Protein AF-A0A963FCY3-F1 (afdb_monomer_lite)

Radius of gyration: 49.02 Å; chains: 1; bounding box: 134×41×113 Å

pLDDT: mean 79.1, std 12.97, range [41.03, 94.44]

Foldseek 3Di:
DDDDDDPPPVVVVVVVPPPPPPPPDAFAFDPQADQKDFDAPPDFQLNNQVRTTPDSVCLVVQEDDAVVDPDNRPDDGQKMWGWDADPNHTHTDIDDGDPPPDDDDDDDDDCPDDDDDDDCVVCVVVDDPDDDDDPVVVVQDKDWPDWPPRDPDDDPPIDTDIPDDDD

Secondary structure (DSSP, 8-state):
------SSHHHHHHTTSS---------PBPTT--SEEE--TT--HHHHHHHHBSSGGGHHHHB---TT-SSTT---TT-EEEEEEETTEEEEEEEPPP--------------SPPPPPPHHHHTTT--------HHHHHHS-EEEEESTT-SS--TTS-EEEE----

Sequence (167 aa):
MSKYRQPILTLFLCLLLCGTVAAADSPTLKASHPDRHVVQRGDTLWDISARFLQAPWRWPEIWHVNPQIQNPHLIYPGDIIELSYVDGMPRLSLRRGSLVKLSPRIREDDLDAAIPSIPISAIQQFLSRPYVLDSGSLTASPYIVSFGEDHVIGSSNVKAYVRTLPD

Structure (mmCIF, N/CA/C/O backbone):
data_AF-A0A963FCY3-F1
#
_entry.id   AF-A0A963FCY3-F1
#
loop_
_atom_site.group_PDB
_atom_site.id
_atom_site.type_symbol
_atom_site.label_atom_id
_atom_site.label_alt_id
_atom_site.label_comp_id
_atom_site.label_asym_id
_atom_site.label_entity_id
_atom_site.label_seq_id
_atom_site.pdbx_PDB_ins_code
_atom_site.Cartn_x
_atom_site.Cartn_y
_atom_site.Cartn_z
_atom_site.occupancy
_atom_site.B_iso_or_equiv
_atom_site.auth_seq_id
_atom_site.auth_comp_id
_atom_site.auth_asym_id
_atom_site.auth_atom_id
_atom_site.pdbx_PDB_model_num
ATOM 1 N N . MET A 1 1 ? 78.717 10.139 -44.309 1.00 41.03 1 MET A N 1
ATOM 2 C CA . MET A 1 1 ? 77.436 9.757 -44.954 1.00 41.03 1 MET A CA 1
ATOM 3 C C . MET A 1 1 ? 76.567 9.067 -43.903 1.00 41.03 1 MET A C 1
ATOM 5 O O . MET A 1 1 ? 76.985 8.040 -43.405 1.00 41.03 1 MET A O 1
ATOM 9 N N . SER A 1 2 ? 75.553 9.718 -43.313 1.00 47.94 2 SER A N 1
ATOM 10 C CA . SER A 1 2 ? 74.153 9.796 -43.800 1.00 47.94 2 SER A CA 1
ATOM 11 C C . SER A 1 2 ? 73.606 8.386 -44.091 1.00 47.94 2 SER A C 1
ATOM 13 O O . SER A 1 2 ? 74.099 7.748 -45.007 1.00 47.94 2 SER A O 1
ATOM 15 N N . LYS A 1 3 ? 72.639 7.814 -43.368 1.00 51.00 3 LYS A N 1
ATOM 16 C CA . LYS A 1 3 ? 71.328 8.373 -43.019 1.00 51.00 3 LYS A CA 1
ATOM 17 C C . LYS A 1 3 ? 70.658 7.468 -41.974 1.00 51.00 3 LYS A C 1
ATOM 19 O O . LYS A 1 3 ? 70.469 6.283 -42.228 1.00 51.00 3 LYS A O 1
ATOM 24 N N . TYR A 1 4 ? 70.216 8.058 -40.865 1.00 56.97 4 TYR A N 1
ATOM 25 C CA . T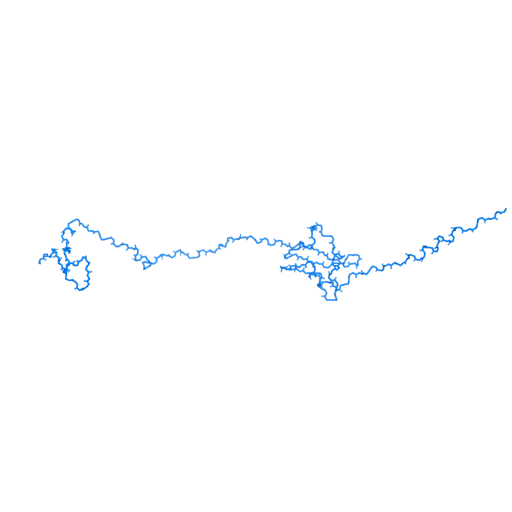YR A 1 4 ? 69.078 7.562 -40.093 1.00 56.97 4 TYR A CA 1
ATOM 26 C C . TYR A 1 4 ? 67.897 7.372 -41.054 1.00 56.97 4 TYR A C 1
ATOM 28 O O . TYR A 1 4 ? 67.374 8.344 -41.603 1.00 56.97 4 TYR A O 1
ATOM 36 N N . ARG A 1 5 ? 67.494 6.127 -41.303 1.00 59.81 5 ARG A N 1
ATOM 37 C CA . ARG A 1 5 ? 66.274 5.813 -42.044 1.00 59.81 5 ARG A CA 1
ATOM 38 C C . ARG A 1 5 ? 65.383 4.926 -41.179 1.00 59.81 5 ARG A C 1
ATOM 40 O O . ARG A 1 5 ? 65.608 3.734 -41.061 1.00 59.81 5 ARG A O 1
ATOM 47 N N . GLN A 1 6 ? 64.341 5.591 -40.676 1.00 63.69 6 GLN A N 1
ATOM 48 C CA . GLN A 1 6 ? 63.011 5.078 -40.331 1.00 63.69 6 GLN A CA 1
ATOM 49 C C . GLN A 1 6 ? 62.758 4.552 -38.904 1.00 63.69 6 GLN A C 1
ATOM 51 O O . GLN A 1 6 ? 62.608 3.352 -38.714 1.00 63.69 6 GLN A O 1
ATOM 56 N N . PRO A 1 7 ? 62.523 5.450 -37.925 1.00 52.00 7 PRO A N 1
ATOM 57 C CA . PRO A 1 7 ? 61.800 5.120 -36.696 1.00 52.00 7 PRO A CA 1
ATOM 58 C C . PRO A 1 7 ? 60.294 5.461 -36.772 1.00 52.00 7 PRO A C 1
ATOM 60 O O . PRO A 1 7 ? 59.637 5.551 -35.744 1.00 52.00 7 PRO A O 1
ATOM 63 N N . ILE A 1 8 ? 59.736 5.704 -37.970 1.00 55.62 8 ILE A N 1
ATOM 64 C CA . ILE A 1 8 ? 58.322 6.107 -38.140 1.00 55.62 8 ILE A CA 1
ATOM 65 C C . ILE A 1 8 ? 57.437 4.909 -38.536 1.00 55.62 8 ILE A C 1
ATOM 67 O O . ILE A 1 8 ? 56.254 4.880 -38.212 1.00 55.62 8 ILE A O 1
ATOM 71 N N . LEU A 1 9 ? 58.004 3.877 -39.175 1.00 52.81 9 LEU A N 1
ATOM 72 C CA . LEU A 1 9 ? 57.225 2.741 -39.685 1.00 52.81 9 LEU A CA 1
ATOM 73 C C . LEU A 1 9 ? 56.821 1.740 -38.582 1.00 52.81 9 LEU A C 1
ATOM 75 O O . LEU A 1 9 ? 55.769 1.115 -38.667 1.00 52.81 9 LEU A O 1
ATOM 79 N N . THR A 1 10 ? 57.620 1.604 -37.521 1.00 54.72 10 THR A N 1
ATOM 80 C CA . THR A 1 10 ? 57.384 0.637 -36.433 1.00 54.72 10 THR A CA 1
ATOM 81 C C . THR A 1 10 ? 56.390 1.112 -35.373 1.00 54.72 10 THR A C 1
ATOM 83 O O . THR A 1 10 ? 55.807 0.277 -34.687 1.00 54.72 10 THR A O 1
ATOM 86 N N . LEU A 1 11 ? 56.116 2.419 -35.267 1.00 53.31 11 LEU A N 1
ATOM 87 C CA . LEU A 1 11 ? 55.079 2.932 -34.360 1.00 53.31 11 LEU A CA 1
ATOM 88 C C . LEU A 1 11 ? 53.658 2.737 -34.929 1.00 53.31 11 LEU A C 1
ATOM 90 O O . LEU A 1 11 ? 52.695 2.643 -34.175 1.00 53.31 11 LEU A O 1
ATOM 94 N N . PHE A 1 12 ? 53.523 2.622 -36.255 1.00 53.88 12 PHE A N 1
ATOM 95 C CA . PHE A 1 12 ? 52.224 2.471 -36.922 1.00 53.88 12 PHE A CA 1
ATOM 96 C C . PHE A 1 12 ? 51.687 1.029 -36.900 1.00 53.88 12 PHE A C 1
ATOM 98 O O . PHE A 1 12 ? 50.479 0.820 -36.970 1.00 53.88 12 PHE A O 1
ATOM 105 N N . LEU A 1 13 ? 52.563 0.028 -36.750 1.00 53.75 13 LEU A N 1
ATOM 106 C CA . LEU A 1 13 ? 52.179 -1.390 -36.727 1.00 53.75 13 LEU A CA 1
ATOM 107 C C . LEU A 1 13 ? 51.660 -1.853 -35.350 1.00 53.75 13 LEU A C 1
ATOM 109 O O . LEU A 1 13 ? 50.873 -2.790 -35.275 1.00 53.75 13 LEU A O 1
ATOM 113 N N . CYS A 1 14 ? 52.037 -1.170 -34.264 1.00 47.88 14 CYS A N 1
ATOM 114 C CA . CYS A 1 14 ? 51.570 -1.501 -32.911 1.00 47.88 14 CYS A CA 1
ATOM 115 C C . CYS A 1 14 ? 50.166 -0.935 -32.608 1.00 47.88 14 CYS A C 1
ATOM 117 O O . CYS A 1 14 ? 49.436 -1.479 -31.784 1.00 47.88 14 CYS A O 1
ATOM 119 N N . LEU A 1 15 ? 49.739 0.115 -33.323 1.00 53.84 15 LEU A N 1
ATOM 120 C CA . LEU A 1 15 ? 48.395 0.693 -33.180 1.00 53.84 15 LEU A CA 1
ATOM 121 C C . LEU A 1 15 ? 47.306 -0.130 -33.899 1.00 53.84 15 LEU A C 1
ATOM 123 O O . LEU A 1 15 ? 46.123 0.032 -33.619 1.00 53.84 15 LEU A O 1
ATOM 127 N N . LEU A 1 16 ? 47.695 -1.030 -34.809 1.00 54.91 16 LEU A N 1
ATOM 128 C CA . LEU A 1 16 ? 46.771 -1.787 -35.662 1.00 54.91 16 LEU A CA 1
ATOM 129 C C . LEU A 1 16 ? 46.371 -3.158 -35.084 1.00 54.91 16 LEU A C 1
ATOM 131 O O . LEU A 1 16 ? 45.456 -3.787 -35.603 1.00 54.91 16 LEU A O 1
ATOM 135 N N . LEU A 1 17 ? 47.000 -3.605 -33.988 1.00 51.25 17 LEU A N 1
ATOM 136 C CA . LEU A 1 17 ? 46.677 -4.881 -33.328 1.00 51.25 17 LEU A CA 1
ATOM 137 C C . LEU A 1 17 ? 45.835 -4.744 -32.045 1.00 51.25 17 LEU A C 1
ATOM 139 O O . LEU A 1 17 ? 45.397 -5.751 -31.502 1.00 51.25 17 LEU A O 1
ATOM 143 N N . CYS A 1 18 ? 45.582 -3.522 -31.565 1.00 49.50 18 CYS A N 1
ATOM 144 C CA . CYS A 1 18 ? 44.891 -3.266 -30.290 1.00 49.50 18 CYS A CA 1
ATOM 145 C C . CYS A 1 18 ? 43.440 -2.773 -30.462 1.00 49.50 18 CYS A C 1
ATOM 147 O O . CYS A 1 18 ? 42.861 -2.173 -29.561 1.00 49.50 18 CYS A O 1
ATOM 149 N N . GLY A 1 19 ? 42.859 -2.985 -31.645 1.00 55.00 19 GLY A N 1
ATOM 150 C CA . GLY A 1 19 ? 41.536 -2.494 -32.024 1.00 55.00 19 GLY A CA 1
ATOM 151 C C . GLY A 1 19 ? 40.458 -3.574 -32.048 1.00 55.00 19 GLY A C 1
ATOM 152 O O . GLY A 1 19 ? 39.651 -3.586 -32.971 1.00 55.00 19 GLY A O 1
ATOM 153 N N . THR A 1 20 ? 40.418 -4.503 -31.090 1.00 62.19 20 THR A N 1
ATOM 154 C CA . THR A 1 20 ? 39.192 -5.290 -30.892 1.00 62.19 20 THR A CA 1
ATOM 155 C C . THR A 1 20 ? 38.198 -4.405 -30.156 1.00 62.19 20 THR A C 1
ATOM 157 O O . THR A 1 20 ? 38.216 -4.316 -28.929 1.00 62.19 20 THR A O 1
ATOM 160 N N . VAL A 1 21 ? 37.355 -3.709 -30.917 1.00 58.75 21 VAL A N 1
ATOM 161 C CA . VAL A 1 21 ? 36.148 -3.076 -30.385 1.00 58.75 21 VAL A CA 1
ATOM 162 C C . VAL A 1 21 ? 35.322 -4.197 -29.760 1.00 58.75 21 VAL A C 1
ATOM 164 O O . VAL A 1 21 ? 34.743 -5.017 -30.470 1.00 58.75 21 VAL A O 1
ATOM 167 N N . ALA A 1 22 ? 35.321 -4.278 -28.430 1.00 56.75 22 ALA A N 1
ATOM 168 C CA . ALA A 1 22 ? 34.352 -5.082 -27.712 1.00 56.75 22 ALA A CA 1
ATOM 169 C C . ALA A 1 22 ? 32.978 -4.511 -28.069 1.00 56.75 22 ALA A C 1
ATOM 171 O O . ALA A 1 22 ? 32.636 -3.403 -27.655 1.00 56.75 22 ALA A O 1
ATOM 172 N N . ALA A 1 23 ? 32.228 -5.221 -28.912 1.00 57.56 23 ALA A N 1
ATOM 173 C CA . ALA A 1 23 ? 30.836 -4.896 -29.154 1.00 57.56 23 ALA A CA 1
ATOM 174 C C . ALA A 1 23 ? 30.134 -4.915 -27.792 1.00 57.56 23 ALA A C 1
ATOM 176 O O . ALA A 1 23 ? 30.127 -5.943 -27.112 1.00 57.56 23 ALA A O 1
ATOM 177 N N . ALA A 1 24 ? 29.625 -3.761 -27.361 1.00 60.06 24 ALA A N 1
ATOM 178 C CA . ALA A 1 24 ? 28.850 -3.660 -26.137 1.00 60.06 24 ALA A CA 1
ATOM 179 C C . ALA A 1 24 ? 27.565 -4.470 -26.337 1.00 60.06 24 ALA A C 1
ATOM 181 O O . ALA A 1 24 ? 26.643 -4.029 -27.025 1.00 60.06 24 ALA A O 1
ATOM 182 N N . ASP A 1 25 ? 27.542 -5.687 -25.792 1.00 69.56 25 ASP A N 1
ATOM 183 C CA . ASP A 1 25 ? 26.354 -6.529 -25.786 1.00 69.56 25 ASP A CA 1
ATOM 184 C C . ASP A 1 25 ? 25.249 -5.757 -25.068 1.00 69.56 25 ASP A C 1
ATOM 186 O O . ASP A 1 25 ? 25.399 -5.397 -23.902 1.00 69.56 25 ASP A O 1
ATOM 190 N N . SER A 1 26 ? 24.174 -5.418 -25.771 1.00 75.00 26 SER A N 1
ATOM 191 C CA . SER A 1 26 ? 23.093 -4.622 -25.193 1.00 75.00 26 SER A CA 1
ATOM 192 C C . SER A 1 26 ? 22.156 -5.529 -24.395 1.00 75.00 26 SER A C 1
ATOM 194 O O . SER A 1 26 ? 21.906 -6.660 -24.808 1.00 75.00 26 SER A O 1
ATOM 196 N N . PRO A 1 27 ? 21.624 -5.073 -23.253 1.00 81.69 27 PRO A N 1
ATOM 197 C CA . PRO A 1 27 ? 20.708 -5.870 -22.449 1.00 81.69 27 PRO A CA 1
ATOM 198 C C . PRO A 1 27 ? 19.472 -6.278 -23.263 1.00 81.69 27 PRO A C 1
ATOM 200 O O . PRO A 1 27 ? 18.662 -5.447 -23.671 1.00 81.69 27 PRO A O 1
ATOM 203 N N . THR A 1 28 ? 19.341 -7.584 -23.505 1.00 89.00 28 THR A N 1
ATOM 204 C CA . THR A 1 28 ? 18.282 -8.157 -24.341 1.00 89.00 28 THR A CA 1
ATOM 205 C C . THR A 1 28 ? 16.949 -8.201 -23.603 1.00 89.00 28 THR A C 1
ATOM 207 O O . THR A 1 28 ? 16.827 -8.807 -22.531 1.00 89.00 28 THR A O 1
ATOM 210 N N . LEU A 1 29 ? 15.920 -7.610 -24.209 1.00 90.88 29 LEU A N 1
ATOM 211 C CA . LEU A 1 29 ? 14.551 -7.660 -23.707 1.00 90.88 29 LEU A CA 1
ATOM 212 C C . LEU A 1 29 ? 13.858 -8.986 -24.058 1.00 90.88 29 LEU A C 1
ATOM 214 O O . LEU A 1 29 ? 14.181 -9.660 -25.040 1.00 90.88 29 LEU A O 1
ATOM 218 N N . LYS A 1 30 ? 12.875 -9.378 -23.247 1.00 91.94 30 LYS A N 1
ATOM 219 C CA . LYS A 1 30 ? 11.992 -10.513 -23.552 1.00 91.94 30 LYS A CA 1
ATOM 220 C C . LYS A 1 30 ? 10.992 -10.122 -24.634 1.00 91.94 30 LYS A C 1
ATOM 222 O O . LYS A 1 30 ? 10.377 -9.076 -24.529 1.00 91.94 30 LYS A O 1
ATOM 227 N N . ALA A 1 31 ? 10.729 -10.996 -25.606 1.00 88.94 31 ALA A N 1
ATOM 228 C CA . ALA A 1 31 ? 9.746 -10.722 -26.664 1.00 88.94 31 ALA A CA 1
ATOM 229 C C . ALA A 1 31 ? 8.328 -10.409 -26.133 1.00 88.94 31 ALA A C 1
ATOM 231 O O . ALA A 1 31 ? 7.552 -9.737 -26.799 1.00 88.94 31 ALA A O 1
ATOM 232 N N . SER A 1 32 ? 8.000 -10.891 -24.931 1.00 90.12 32 SER A N 1
ATOM 233 C CA . SER A 1 32 ? 6.721 -10.680 -24.248 1.00 90.12 32 SER A CA 1
ATOM 234 C C . SER A 1 32 ? 6.836 -9.742 -23.037 1.00 90.12 32 SER A C 1
ATOM 236 O O . SER A 1 32 ? 6.127 -9.942 -22.046 1.00 90.12 32 SER A O 1
ATOM 238 N N . HIS A 1 33 ? 7.783 -8.798 -23.038 1.00 90.81 33 HIS A N 1
ATOM 239 C CA . HIS A 1 33 ? 7.912 -7.847 -21.934 1.00 90.81 33 HIS A CA 1
ATOM 240 C C . HIS A 1 33 ? 6.664 -6.945 -21.846 1.00 90.81 33 HIS A C 1
ATOM 242 O O . HIS A 1 33 ? 6.109 -6.564 -22.877 1.00 90.81 33 HIS A O 1
ATOM 248 N N . PRO A 1 34 ? 6.205 -6.568 -20.642 1.00 93.38 34 PRO A N 1
ATOM 249 C CA . PRO A 1 34 ? 5.202 -5.518 -20.507 1.00 93.38 34 PRO A CA 1
ATOM 250 C C . PRO A 1 34 ? 5.820 -4.139 -20.796 1.00 93.38 34 PRO A C 1
ATOM 252 O O . PRO A 1 34 ? 7.036 -3.974 -20.710 1.00 93.38 34 PRO A O 1
ATOM 255 N N . ASP A 1 35 ? 4.993 -3.133 -21.086 1.00 91.38 35 ASP A N 1
ATOM 256 C CA . ASP A 1 35 ? 5.453 -1.734 -21.185 1.00 91.38 35 ASP A CA 1
ATOM 257 C C . ASP A 1 35 ? 5.608 -1.090 -19.800 1.00 91.38 35 ASP A C 1
ATOM 259 O O . ASP A 1 35 ? 6.501 -0.278 -19.560 1.00 91.38 35 ASP A O 1
ATOM 263 N N . ARG A 1 36 ? 4.744 -1.480 -18.854 1.00 94.19 36 ARG A N 1
ATOM 264 C CA . ARG A 1 36 ? 4.763 -1.003 -17.468 1.00 94.19 36 ARG A CA 1
ATOM 265 C C . ARG A 1 36 ? 4.394 -2.099 -16.475 1.00 94.19 36 ARG A C 1
ATOM 267 O O . ARG A 1 36 ? 3.583 -2.972 -16.782 1.00 94.19 36 ARG A O 1
ATOM 274 N N . HIS A 1 37 ? 4.921 -2.002 -15.260 1.00 94.44 37 HIS A N 1
ATOM 275 C CA . HIS A 1 37 ? 4.588 -2.868 -14.128 1.00 94.44 37 HIS A CA 1
ATOM 276 C C . HIS A 1 37 ? 4.243 -2.024 -12.904 1.00 94.44 37 HIS A C 1
ATOM 278 O O . HIS A 1 37 ? 4.988 -1.113 -12.549 1.00 94.44 37 HIS A O 1
ATOM 284 N N . VAL A 1 38 ? 3.120 -2.335 -12.256 1.00 94.12 38 VAL A N 1
ATOM 285 C CA . VAL A 1 38 ? 2.750 -1.726 -10.973 1.00 94.12 38 VAL A CA 1
ATOM 286 C C . VAL A 1 38 ? 3.339 -2.586 -9.866 1.00 94.12 38 VAL A C 1
ATOM 288 O O . VAL A 1 38 ? 2.994 -3.762 -9.756 1.00 94.12 38 VAL A O 1
ATOM 291 N N . VAL A 1 39 ? 4.216 -1.999 -9.059 1.00 93.06 39 VAL A N 1
ATOM 292 C CA . VAL A 1 39 ? 4.893 -2.670 -7.949 1.00 93.06 39 VAL A CA 1
ATOM 293 C C . VAL A 1 39 ? 3.853 -3.161 -6.948 1.00 93.06 39 VAL A C 1
ATOM 295 O O . VAL A 1 39 ? 3.008 -2.394 -6.478 1.00 93.06 39 VAL A O 1
ATOM 298 N N . GLN A 1 40 ? 3.925 -4.443 -6.607 1.00 92.25 40 GLN A N 1
ATOM 299 C CA . GLN A 1 40 ? 3.085 -5.071 -5.595 1.00 92.25 40 GLN A CA 1
ATOM 300 C C . GLN A 1 40 ? 3.885 -5.355 -4.326 1.00 92.25 40 GLN A C 1
ATOM 302 O O . GLN A 1 40 ? 5.115 -5.308 -4.292 1.00 92.25 40 GLN A O 1
ATOM 307 N N . ARG A 1 41 ? 3.174 -5.643 -3.232 1.00 91.12 41 ARG A N 1
ATOM 308 C CA . ARG A 1 41 ? 3.820 -6.020 -1.974 1.00 91.12 41 ARG A CA 1
ATOM 309 C C . ARG A 1 41 ? 4.619 -7.310 -2.173 1.00 91.12 41 ARG A C 1
ATOM 311 O O . ARG A 1 41 ? 4.037 -8.340 -2.484 1.00 91.12 41 ARG A O 1
ATOM 318 N N . GLY A 1 42 ? 5.924 -7.242 -1.914 1.00 90.88 42 GLY A N 1
ATOM 319 C CA . GLY A 1 42 ? 6.846 -8.372 -2.048 1.00 90.88 42 GLY A CA 1
ATOM 320 C C . GLY A 1 42 ? 7.650 -8.375 -3.347 1.00 90.88 42 GLY A C 1
ATOM 321 O O . GLY A 1 42 ? 8.602 -9.141 -3.437 1.00 90.88 42 GLY A O 1
ATOM 322 N N . ASP A 1 43 ? 7.330 -7.503 -4.307 1.00 92.25 43 ASP A N 1
ATOM 323 C CA . ASP A 1 43 ? 8.145 -7.357 -5.510 1.00 92.25 43 ASP A CA 1
ATOM 324 C C . ASP A 1 43 ? 9.512 -6.748 -5.176 1.00 92.25 43 ASP A C 1
ATOM 326 O O . ASP A 1 43 ? 9.615 -5.765 -4.434 1.00 92.25 43 ASP A O 1
ATOM 330 N N . THR A 1 44 ? 10.562 -7.283 -5.798 1.00 90.75 44 THR A N 1
ATOM 331 C CA . THR A 1 44 ? 11.885 -6.657 -5.823 1.00 90.75 44 THR A CA 1
ATOM 332 C C . THR A 1 44 ? 12.207 -6.130 -7.215 1.00 90.75 44 THR A C 1
ATOM 334 O O . THR A 1 44 ? 11.667 -6.591 -8.222 1.00 90.75 44 THR A O 1
ATOM 337 N N . LEU A 1 45 ? 13.139 -5.177 -7.305 1.00 90.31 45 LEU A N 1
ATOM 338 C CA . LEU A 1 45 ? 13.575 -4.663 -8.603 1.00 90.31 45 LEU A CA 1
ATOM 339 C C . LEU A 1 45 ? 14.160 -5.771 -9.495 1.00 90.31 45 LEU A C 1
ATOM 341 O O . LEU A 1 45 ? 13.993 -5.734 -10.711 1.00 90.31 45 LEU A O 1
ATOM 345 N N . TRP A 1 46 ? 14.791 -6.779 -8.894 1.00 91.62 46 TRP A N 1
ATOM 346 C CA . TRP A 1 46 ? 15.313 -7.942 -9.604 1.00 91.62 46 TRP A CA 1
ATOM 347 C C . TRP A 1 46 ? 14.187 -8.811 -10.188 1.00 91.62 46 TRP A C 1
ATOM 349 O O . TRP A 1 46 ? 14.220 -9.118 -11.381 1.00 91.62 46 TRP A O 1
ATOM 359 N N . ASP A 1 47 ? 13.154 -9.118 -9.396 1.00 92.69 47 ASP A N 1
ATOM 360 C CA . ASP A 1 47 ? 11.988 -9.898 -9.849 1.00 92.69 47 ASP A CA 1
ATOM 361 C C . ASP A 1 47 ? 11.223 -9.178 -10.960 1.00 92.69 47 ASP A C 1
ATOM 363 O O . ASP A 1 47 ? 10.815 -9.777 -11.957 1.00 92.69 47 ASP A O 1
ATOM 367 N N . ILE A 1 48 ? 11.051 -7.864 -10.809 1.00 93.56 48 ILE A N 1
ATOM 368 C CA . ILE A 1 48 ? 10.416 -7.024 -11.821 1.00 93.56 48 ILE A CA 1
ATOM 369 C C . ILE A 1 48 ? 11.257 -7.040 -13.092 1.00 93.56 48 ILE A C 1
ATOM 371 O O . ILE A 1 48 ? 10.726 -7.281 -14.173 1.00 93.56 48 ILE A O 1
ATOM 375 N N . SER A 1 49 ? 12.571 -6.856 -12.979 1.00 91.88 49 SER A N 1
ATOM 376 C CA . SER A 1 49 ? 13.478 -6.859 -14.129 1.00 91.88 49 SER A CA 1
ATOM 377 C C . SER A 1 49 ? 13.478 -8.191 -14.868 1.00 91.88 49 SER A C 1
ATOM 379 O O . SER A 1 49 ? 13.597 -8.200 -16.091 1.00 91.88 49 SER A O 1
ATOM 381 N N . ALA A 1 50 ? 13.237 -9.307 -14.177 1.00 93.44 50 ALA A N 1
ATOM 382 C CA . ALA A 1 50 ? 13.052 -10.605 -14.814 1.00 93.44 50 ALA A CA 1
ATOM 383 C C . ALA A 1 50 ? 11.828 -10.670 -15.739 1.00 93.44 50 ALA A C 1
ATOM 385 O O . ALA A 1 50 ? 11.745 -11.569 -16.575 1.00 93.44 50 ALA A O 1
ATOM 386 N N . ARG A 1 51 ? 10.877 -9.737 -15.636 1.00 93.12 51 ARG A N 1
ATOM 387 C CA . ARG A 1 51 ? 9.735 -9.626 -16.559 1.00 93.12 51 ARG A CA 1
ATOM 388 C C . ARG A 1 51 ? 10.099 -8.882 -17.844 1.00 93.12 51 ARG A C 1
ATOM 390 O O . ARG A 1 51 ? 9.544 -9.201 -18.890 1.00 93.12 51 ARG A O 1
ATOM 397 N N . PHE A 1 52 ? 11.042 -7.942 -17.774 1.00 93.12 52 PHE A N 1
ATOM 398 C CA . PHE A 1 52 ? 11.460 -7.118 -18.912 1.00 93.12 52 PHE A CA 1
ATOM 399 C C . PHE A 1 52 ? 12.667 -7.704 -19.659 1.00 93.12 52 PHE A C 1
ATOM 401 O O . PHE A 1 52 ? 12.695 -7.708 -20.888 1.00 93.12 52 PHE A O 1
ATOM 408 N N . LEU A 1 53 ? 13.650 -8.234 -18.927 1.00 92.50 53 LEU A N 1
ATOM 409 C CA . LEU A 1 53 ? 14.942 -8.685 -19.446 1.00 92.50 53 LEU A CA 1
ATOM 410 C C . LEU A 1 53 ? 15.027 -10.203 -19.576 1.00 92.50 53 LEU A C 1
ATOM 412 O O . LEU A 1 53 ? 14.495 -10.940 -18.744 1.00 92.50 53 LEU A O 1
ATOM 416 N N . GLN A 1 54 ? 15.774 -10.684 -20.573 1.00 91.75 54 GLN A N 1
ATOM 417 C CA . GLN A 1 54 ? 16.178 -12.095 -20.637 1.00 91.75 54 GLN A CA 1
ATOM 418 C C . GLN A 1 54 ? 17.158 -12.455 -19.514 1.00 91.75 54 GLN A C 1
ATOM 420 O O . GLN A 1 54 ? 17.070 -13.541 -18.948 1.00 91.75 54 GLN A O 1
ATOM 425 N N . ALA A 1 55 ? 18.052 -11.523 -19.175 1.00 91.75 55 ALA A N 1
ATOM 426 C CA . ALA A 1 55 ? 19.054 -11.643 -18.123 1.00 91.75 55 ALA A CA 1
ATOM 427 C C . ALA A 1 55 ? 18.736 -10.653 -16.983 1.00 91.75 55 ALA A C 1
ATOM 429 O O . ALA A 1 55 ? 19.148 -9.493 -17.052 1.00 91.75 55 ALA A O 1
ATOM 430 N N . PRO A 1 56 ? 18.002 -11.070 -15.931 1.00 90.00 56 PRO A N 1
ATOM 431 C CA . PRO A 1 56 ? 17.492 -10.159 -14.905 1.00 90.00 56 PRO A CA 1
ATOM 432 C C . PRO A 1 56 ? 18.586 -9.388 -14.164 1.00 90.00 56 PRO A C 1
ATOM 434 O O . PRO A 1 56 ? 18.377 -8.240 -13.804 1.00 90.00 56 PRO A O 1
ATOM 437 N N . TRP A 1 57 ? 19.766 -9.984 -13.959 1.00 89.88 57 TRP A N 1
ATOM 438 C CA . TRP A 1 57 ? 20.899 -9.360 -13.257 1.00 89.88 57 TRP A CA 1
ATOM 439 C C . TRP A 1 57 ? 21.502 -8.153 -13.988 1.00 89.88 57 TRP A C 1
ATOM 441 O O . TRP A 1 57 ? 22.247 -7.396 -13.373 1.00 89.88 57 TRP A O 1
ATOM 451 N N . ARG A 1 58 ? 21.168 -7.947 -15.268 1.00 91.06 58 ARG A N 1
ATOM 452 C CA . ARG A 1 58 ? 21.602 -6.791 -16.069 1.00 91.06 58 ARG A CA 1
ATOM 453 C C . ARG A 1 58 ? 20.728 -5.556 -15.867 1.00 91.06 58 ARG A C 1
ATOM 455 O O . ARG A 1 58 ? 20.942 -4.531 -16.505 1.00 91.06 58 ARG A O 1
ATOM 462 N N . TRP A 1 59 ? 19.753 -5.622 -14.962 1.00 90.44 59 TRP A N 1
ATOM 463 C CA . TRP A 1 59 ? 18.910 -4.481 -14.624 1.00 90.44 59 TRP A CA 1
ATOM 464 C C . TRP A 1 59 ? 19.673 -3.191 -14.271 1.00 90.44 59 TRP A C 1
ATOM 466 O O . TRP A 1 59 ? 19.171 -2.137 -14.662 1.00 90.44 59 TRP A O 1
ATOM 476 N N . PRO A 1 60 ? 20.869 -3.204 -13.629 1.00 90.31 60 PRO A N 1
ATOM 477 C CA . PRO A 1 60 ? 21.596 -1.966 -13.344 1.00 90.31 60 PRO A CA 1
ATOM 478 C C . PRO A 1 60 ? 22.032 -1.216 -14.608 1.00 90.31 60 PRO A C 1
ATOM 480 O O . PRO A 1 60 ? 22.234 -0.009 -14.551 1.00 90.31 60 PRO A O 1
ATOM 483 N N . GLU A 1 61 ? 22.160 -1.909 -15.743 1.00 89.25 61 GLU A N 1
ATOM 484 C CA . GLU A 1 61 ? 22.581 -1.321 -17.020 1.00 89.25 61 GLU A CA 1
ATOM 485 C C . GLU A 1 61 ? 21.459 -0.510 -17.678 1.00 89.25 61 GLU A C 1
ATOM 487 O O . GLU A 1 61 ? 21.718 0.506 -18.320 1.00 89.25 61 GLU A O 1
ATOM 492 N N . ILE A 1 62 ? 20.206 -0.948 -17.510 1.00 88.12 62 ILE A N 1
ATOM 493 C CA . ILE A 1 62 ? 19.029 -0.267 -18.072 1.00 88.12 62 ILE A CA 1
ATOM 494 C C . ILE A 1 62 ? 18.315 0.612 -17.052 1.00 88.12 62 ILE A C 1
ATOM 496 O O . ILE A 1 62 ? 17.412 1.360 -17.421 1.00 88.12 62 ILE A O 1
ATOM 500 N N . TRP A 1 63 ? 18.670 0.520 -15.771 1.00 89.50 63 TRP A N 1
ATOM 501 C CA . TRP A 1 63 ? 18.079 1.351 -14.735 1.00 89.50 63 TRP A CA 1
ATOM 502 C C . TRP A 1 63 ? 18.480 2.805 -14.951 1.00 89.50 63 TRP A C 1
ATOM 504 O O . TRP A 1 63 ? 19.628 3.199 -14.742 1.00 89.50 63 TRP A O 1
ATOM 514 N N . HIS A 1 64 ? 17.522 3.618 -15.390 1.00 85.44 64 HIS A N 1
ATOM 515 C CA . HIS A 1 64 ? 17.773 5.032 -15.584 1.00 85.44 64 HIS A CA 1
ATOM 516 C C . HIS A 1 64 ? 17.985 5.724 -14.236 1.00 85.44 64 HIS A C 1
ATOM 518 O O . HIS A 1 64 ? 17.498 5.279 -13.194 1.00 85.44 64 HIS A O 1
ATOM 524 N N . VAL A 1 65 ? 18.705 6.844 -14.252 1.00 77.62 65 VAL A N 1
ATOM 525 C CA . VAL A 1 65 ? 18.911 7.645 -13.049 1.00 77.62 65 VAL A CA 1
ATOM 526 C C . VAL A 1 65 ? 17.553 8.163 -12.580 1.00 77.62 65 VAL A C 1
ATOM 528 O O . VAL A 1 65 ? 16.915 8.973 -13.244 1.00 77.62 65 VAL A O 1
ATOM 531 N N . ASN A 1 66 ? 17.116 7.671 -11.424 1.00 80.44 66 ASN A N 1
ATOM 532 C CA . ASN A 1 66 ? 15.899 8.096 -10.748 1.00 80.44 66 ASN A CA 1
ATOM 533 C C . ASN A 1 66 ? 16.326 8.934 -9.534 1.00 80.44 66 ASN A C 1
ATOM 535 O O . ASN A 1 66 ? 16.488 8.366 -8.456 1.00 80.44 66 ASN A O 1
ATOM 539 N N . PRO A 1 67 ? 16.559 10.255 -9.675 1.00 75.00 67 PRO A N 1
ATOM 540 C CA . PRO A 1 67 ? 17.121 11.092 -8.605 1.00 75.00 67 PRO A CA 1
ATOM 541 C C . PRO A 1 67 ? 16.268 11.103 -7.327 1.00 75.00 67 PRO A C 1
ATOM 543 O O . PRO A 1 67 ? 16.784 11.323 -6.235 1.00 75.00 67 PRO A O 1
ATOM 546 N N . GLN A 1 68 ? 14.972 10.798 -7.442 1.00 73.69 68 GLN A N 1
ATOM 547 C CA . GLN A 1 68 ? 14.060 10.576 -6.317 1.00 73.69 68 GLN A CA 1
ATOM 548 C C . GLN A 1 68 ? 14.399 9.343 -5.455 1.00 73.69 68 GLN A C 1
ATOM 550 O O . GLN A 1 68 ? 13.799 9.151 -4.395 1.00 73.69 68 GLN A O 1
ATOM 555 N N . ILE A 1 69 ? 15.312 8.482 -5.905 1.00 77.44 69 ILE A N 1
ATOM 556 C CA . ILE A 1 69 ? 15.691 7.235 -5.250 1.00 77.44 69 ILE A CA 1
ATOM 557 C C . ILE A 1 69 ? 17.204 7.165 -5.108 1.00 77.44 69 ILE A C 1
ATOM 559 O O . ILE A 1 69 ? 17.939 6.951 -6.065 1.00 77.44 69 ILE A O 1
ATOM 563 N N . GLN A 1 70 ? 1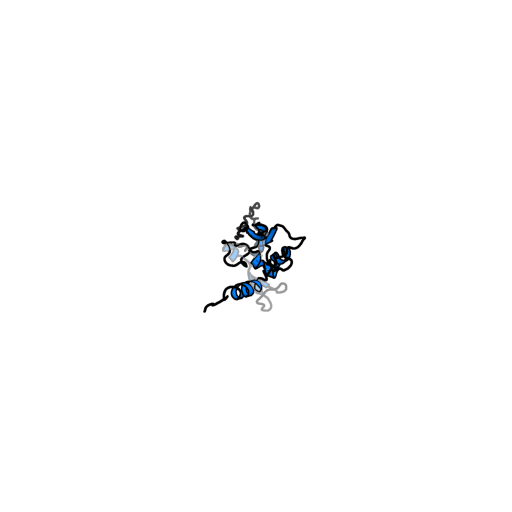7.657 7.273 -3.862 1.00 78.75 70 GLN A N 1
ATOM 564 C CA . GLN A 1 70 ? 19.067 7.102 -3.516 1.00 78.75 70 GLN A CA 1
ATOM 565 C C . GLN A 1 70 ? 19.489 5.624 -3.527 1.00 78.75 70 GLN A C 1
ATOM 567 O O . GLN A 1 70 ? 20.632 5.312 -3.837 1.00 78.75 70 GLN A O 1
ATOM 572 N N . ASN A 1 71 ? 18.566 4.709 -3.211 1.00 83.25 71 ASN A N 1
ATOM 573 C CA . ASN A 1 71 ? 18.799 3.266 -3.224 1.00 83.25 71 ASN A CA 1
ATOM 574 C C . ASN A 1 71 ? 17.775 2.586 -4.151 1.00 83.25 71 ASN A C 1
ATOM 576 O O . ASN A 1 71 ? 16.598 2.565 -3.788 1.00 83.25 71 ASN A O 1
ATOM 580 N N . PRO A 1 72 ? 18.187 2.000 -5.293 1.00 81.50 72 PRO A N 1
ATOM 581 C CA . PRO A 1 72 ? 17.294 1.359 -6.268 1.00 81.50 72 PRO A CA 1
ATOM 582 C C . PRO A 1 72 ? 16.335 0.310 -5.687 1.00 81.50 72 PRO A C 1
ATOM 584 O O . PRO A 1 72 ? 15.288 0.047 -6.270 1.00 81.50 72 PRO A O 1
ATOM 587 N N . HIS A 1 73 ? 16.650 -0.262 -4.523 1.00 81.00 73 HIS A N 1
ATOM 588 C CA . HIS A 1 73 ? 15.777 -1.207 -3.828 1.00 81.00 73 HIS A CA 1
ATOM 589 C C . HIS A 1 73 ? 14.586 -0.551 -3.097 1.00 81.00 73 HIS A C 1
ATOM 591 O O . HIS A 1 73 ? 13.695 -1.263 -2.644 1.00 81.00 73 HIS A O 1
ATOM 597 N N . LEU A 1 74 ? 14.524 0.782 -2.984 1.00 87.50 74 LEU A N 1
ATOM 598 C CA . LEU A 1 74 ? 13.437 1.526 -2.321 1.00 87.50 74 LEU A CA 1
ATOM 599 C C . LEU A 1 74 ? 12.240 1.786 -3.248 1.00 87.50 74 LEU A C 1
ATOM 601 O O . LEU A 1 74 ? 11.801 2.930 -3.439 1.00 87.50 74 LEU A O 1
ATOM 605 N N . ILE A 1 75 ? 11.706 0.706 -3.806 1.00 89.25 75 ILE A N 1
ATOM 606 C CA . ILE A 1 75 ? 10.430 0.691 -4.522 1.00 89.25 75 ILE A CA 1
ATOM 607 C C . ILE A 1 75 ? 9.298 0.345 -3.551 1.00 89.25 75 ILE A C 1
ATOM 609 O O . ILE A 1 75 ? 9.470 -0.484 -2.655 1.00 89.25 75 ILE A O 1
ATOM 613 N N . TYR A 1 76 ? 8.143 0.988 -3.708 1.00 89.25 76 TYR A N 1
ATOM 614 C CA . TYR A 1 76 ? 6.985 0.768 -2.841 1.00 89.25 76 TYR A CA 1
ATOM 615 C C . TYR A 1 76 ? 5.777 0.266 -3.631 1.00 89.25 76 TYR A C 1
ATOM 617 O O . TYR A 1 76 ? 5.638 0.590 -4.811 1.00 89.25 76 TYR A O 1
ATOM 625 N N . PRO A 1 77 ? 4.866 -0.488 -2.987 1.00 91.50 77 PRO A N 1
ATOM 626 C CA . PRO A 1 77 ? 3.613 -0.878 -3.613 1.00 91.50 77 PRO A CA 1
ATOM 627 C C . PRO A 1 77 ? 2.852 0.331 -4.168 1.00 91.50 77 PRO A C 1
ATOM 629 O O . PRO A 1 77 ? 2.656 1.321 -3.463 1.00 91.50 77 PRO A O 1
ATOM 632 N N . GLY A 1 78 ? 2.422 0.231 -5.424 1.00 90.00 78 GLY A N 1
ATOM 633 C CA . GLY A 1 78 ? 1.774 1.315 -6.164 1.00 90.00 78 GLY A CA 1
ATOM 634 C C . GLY A 1 78 ? 2.719 2.165 -7.018 1.00 90.00 78 GLY A C 1
ATOM 635 O O . GLY A 1 78 ? 2.228 2.917 -7.860 1.00 90.00 78 GLY A O 1
ATOM 636 N N . ASP A 1 79 ? 4.042 2.035 -6.866 1.00 91.88 79 ASP A N 1
ATOM 637 C CA . ASP A 1 79 ? 4.989 2.609 -7.824 1.00 91.88 79 ASP A CA 1
ATOM 638 C C . ASP A 1 79 ? 4.844 1.943 -9.203 1.00 91.88 79 ASP A C 1
ATOM 640 O O . ASP A 1 79 ? 4.432 0.788 -9.317 1.00 91.88 79 ASP A O 1
ATOM 644 N N . ILE A 1 80 ? 5.189 2.670 -10.266 1.00 92.75 80 ILE A N 1
ATOM 645 C CA . ILE A 1 80 ? 5.090 2.191 -11.647 1.00 92.75 80 ILE A CA 1
ATOM 646 C C . ILE A 1 80 ? 6.488 2.170 -12.260 1.00 92.75 80 ILE A C 1
ATOM 648 O O . ILE A 1 80 ? 7.142 3.206 -12.372 1.00 92.75 80 ILE A O 1
ATOM 652 N N . ILE A 1 81 ? 6.930 0.985 -12.671 1.00 92.94 81 ILE A N 1
ATOM 653 C CA . ILE A 1 81 ? 8.156 0.774 -13.443 1.00 92.94 81 ILE A CA 1
ATOM 654 C C . ILE A 1 81 ? 7.769 0.781 -14.920 1.00 92.94 81 ILE A C 1
ATOM 656 O O . ILE A 1 81 ? 6.929 -0.018 -15.328 1.00 92.94 81 ILE A O 1
ATOM 660 N N . GLU A 1 82 ? 8.362 1.668 -15.710 1.00 93.00 82 GLU A N 1
ATOM 661 C CA . GLU A 1 82 ? 8.034 1.867 -17.125 1.00 93.00 82 GLU A CA 1
ATOM 662 C C . GLU A 1 82 ? 9.277 1.670 -17.995 1.00 93.00 82 GLU A C 1
ATOM 664 O O . GLU A 1 82 ? 10.346 2.226 -17.708 1.00 93.00 82 GLU A O 1
ATOM 669 N N . LEU A 1 83 ? 9.129 0.872 -19.054 1.00 92.38 83 LEU A N 1
ATOM 670 C CA . LEU A 1 83 ? 10.142 0.697 -20.084 1.00 92.38 83 LEU A CA 1
ATOM 671 C C . LEU A 1 83 ? 10.020 1.835 -21.101 1.00 92.38 83 LEU A C 1
ATOM 673 O O . LEU A 1 83 ? 8.974 2.040 -21.710 1.00 92.38 83 LEU A O 1
ATOM 677 N N . SER A 1 84 ? 11.112 2.558 -21.306 1.00 91.12 84 SER A N 1
ATOM 678 C CA . SER A 1 84 ? 11.225 3.642 -22.282 1.00 91.12 84 SER A CA 1
ATOM 679 C C . SER A 1 84 ? 12.458 3.441 -23.154 1.00 91.12 84 SER A C 1
ATOM 681 O O . SER A 1 84 ? 13.390 2.739 -22.767 1.00 91.12 84 SER A O 1
ATOM 683 N N . TYR A 1 85 ? 12.476 4.061 -24.330 1.00 90.00 85 TYR A N 1
ATOM 684 C CA . TYR A 1 85 ? 13.643 4.068 -25.207 1.00 90.00 85 TYR A CA 1
ATOM 685 C C . TYR A 1 85 ? 14.230 5.474 -25.231 1.00 90.00 85 TYR A C 1
ATOM 687 O O . TYR A 1 85 ? 13.545 6.429 -25.593 1.00 90.00 85 TYR A O 1
ATOM 695 N N . VAL A 1 86 ? 15.496 5.601 -24.841 1.00 86.88 86 VAL A N 1
ATOM 696 C CA . VAL A 1 86 ? 16.245 6.862 -24.893 1.00 86.88 86 VAL A CA 1
ATOM 697 C C . VAL A 1 86 ? 17.444 6.628 -25.797 1.00 86.88 86 VAL A C 1
ATOM 699 O O . VAL A 1 86 ? 18.242 5.731 -25.531 1.00 86.88 86 VAL A O 1
ATOM 702 N N . ASP A 1 87 ? 17.532 7.386 -26.890 1.00 86.56 87 ASP A N 1
ATOM 703 C CA . ASP A 1 87 ? 18.576 7.239 -27.916 1.00 86.56 87 ASP A CA 1
ATOM 704 C C . ASP A 1 87 ? 18.666 5.811 -28.495 1.00 86.56 87 ASP A C 1
ATOM 706 O O . ASP A 1 87 ? 19.744 5.284 -28.755 1.00 86.56 87 ASP A O 1
ATOM 710 N N . GLY A 1 88 ? 17.514 5.148 -28.651 1.00 85.19 88 GLY A N 1
ATOM 711 C CA . GLY A 1 88 ? 17.422 3.770 -29.149 1.00 85.19 88 GLY A CA 1
ATOM 712 C C . GLY A 1 88 ? 17.793 2.685 -28.130 1.00 85.19 88 GLY A C 1
ATOM 713 O O . GLY A 1 88 ? 17.656 1.504 -28.437 1.00 85.19 88 GLY A O 1
ATOM 714 N N . MET A 1 89 ? 18.207 3.055 -26.914 1.00 86.75 89 MET A N 1
ATOM 715 C CA . MET A 1 89 ? 18.530 2.111 -25.842 1.00 86.75 89 MET A CA 1
ATOM 716 C C . MET A 1 89 ? 17.347 1.922 -24.882 1.00 86.75 89 MET A C 1
ATOM 718 O O . MET A 1 89 ? 16.738 2.916 -24.470 1.00 86.75 89 MET A O 1
ATOM 722 N N . PRO A 1 90 ? 17.034 0.677 -24.476 1.00 90.00 90 PRO A N 1
ATOM 723 C CA . PRO A 1 90 ? 15.984 0.416 -23.503 1.00 90.00 90 PRO A CA 1
ATOM 724 C C . PRO A 1 90 ? 16.402 0.892 -22.109 1.00 90.00 90 PRO A C 1
ATOM 726 O O . PRO A 1 90 ? 17.521 0.643 -21.657 1.00 90.00 90 PRO A O 1
ATOM 729 N N . ARG A 1 91 ? 15.488 1.564 -21.412 1.00 90.81 91 ARG A N 1
ATOM 730 C CA . ARG A 1 91 ? 15.686 2.077 -20.057 1.00 90.81 91 ARG A CA 1
ATOM 731 C C . ARG A 1 91 ? 14.456 1.857 -19.189 1.00 90.81 91 ARG A C 1
ATOM 733 O O . ARG A 1 91 ? 13.335 2.134 -19.607 1.00 90.81 91 ARG A O 1
ATOM 740 N N . LEU A 1 92 ? 14.680 1.421 -17.955 1.00 91.44 92 LEU A N 1
ATOM 741 C CA . LEU A 1 92 ? 13.662 1.355 -16.914 1.00 91.44 92 LEU A CA 1
ATOM 742 C C . LEU A 1 92 ? 13.656 2.657 -16.120 1.00 91.44 92 LEU A C 1
ATOM 744 O O . LEU A 1 92 ? 14.682 3.085 -15.587 1.00 91.44 92 LEU A O 1
ATOM 748 N N . SER A 1 93 ? 12.483 3.265 -16.024 1.00 90.81 93 SER A N 1
ATOM 749 C CA . SER A 1 93 ? 12.231 4.457 -15.220 1.00 90.81 93 SER A CA 1
ATOM 750 C C . SER A 1 93 ? 11.215 4.140 -14.127 1.00 90.81 93 SER A C 1
ATOM 752 O O . SER A 1 93 ? 10.348 3.283 -14.312 1.00 90.81 93 SER A O 1
ATOM 754 N N . LEU A 1 94 ? 11.325 4.807 -12.976 1.00 90.88 94 LEU A N 1
ATOM 755 C CA . LEU A 1 94 ? 10.331 4.701 -11.916 1.00 90.88 94 LEU A CA 1
ATOM 756 C C . LEU A 1 94 ? 9.495 5.970 -11.843 1.00 90.88 94 LEU A C 1
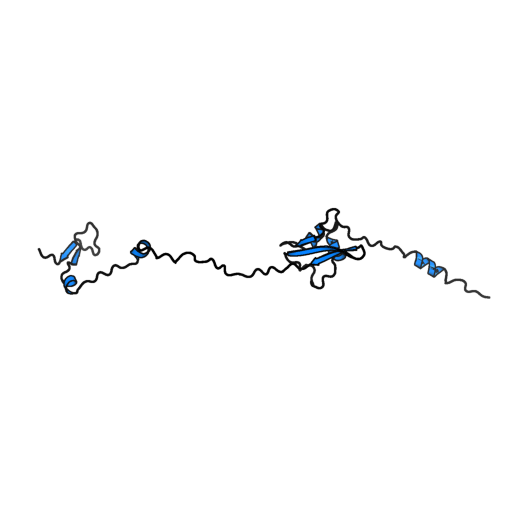ATOM 758 O O . LEU A 1 94 ? 9.997 7.054 -11.532 1.00 90.88 94 LEU A O 1
ATOM 762 N N . ARG A 1 95 ? 8.187 5.803 -11.973 1.00 90.12 95 ARG A N 1
ATOM 763 C CA . ARG A 1 95 ? 7.199 6.805 -11.598 1.00 90.12 95 ARG A CA 1
ATOM 764 C C . ARG A 1 95 ? 6.646 6.458 -10.218 1.00 90.12 95 ARG A C 1
ATOM 766 O O . ARG A 1 95 ? 6.046 5.401 -10.037 1.00 90.12 95 ARG A O 1
ATOM 773 N N . ARG A 1 96 ? 6.844 7.352 -9.242 1.00 88.38 96 ARG A N 1
ATOM 774 C CA . ARG A 1 96 ? 6.278 7.181 -7.897 1.00 88.38 96 ARG A CA 1
ATOM 775 C C . ARG A 1 96 ? 4.757 7.099 -7.971 1.00 88.38 96 ARG A C 1
ATOM 777 O O . ARG A 1 96 ? 4.119 7.947 -8.600 1.00 88.38 96 ARG A O 1
ATOM 784 N N . GLY A 1 97 ? 4.199 6.087 -7.321 1.00 80.94 97 GLY A N 1
ATOM 785 C CA . GLY A 1 97 ? 2.762 5.971 -7.131 1.00 80.94 97 GLY A CA 1
ATOM 786 C C . GLY A 1 97 ? 2.249 7.101 -6.248 1.00 80.94 97 GLY A C 1
ATOM 787 O O . GLY A 1 97 ? 2.992 7.673 -5.445 1.00 80.94 97 GLY A O 1
ATOM 788 N N . SER A 1 98 ? 0.960 7.422 -6.364 1.00 75.19 98 SER A N 1
ATOM 789 C CA . SER A 1 98 ? 0.320 8.235 -5.332 1.00 75.19 98 SER A CA 1
ATOM 790 C C . SER A 1 98 ? 0.403 7.451 -4.023 1.00 75.19 98 SER A C 1
ATOM 792 O O . SER A 1 98 ? -0.124 6.342 -3.935 1.00 75.19 98 SER A O 1
ATOM 794 N N . LEU A 1 99 ? 1.122 7.987 -3.031 1.00 64.12 99 LEU A N 1
ATOM 795 C CA . LEU A 1 99 ? 1.220 7.375 -1.711 1.00 64.12 99 LEU A CA 1
ATOM 796 C C . LEU A 1 99 ? -0.192 7.346 -1.112 1.00 64.12 99 LEU A C 1
ATOM 798 O O . LEU A 1 99 ? -0.665 8.345 -0.566 1.00 64.12 99 LEU A O 1
ATOM 802 N N . VAL A 1 100 ? -0.882 6.209 -1.200 1.00 65.62 100 VAL A N 1
ATOM 803 C CA . VAL A 1 100 ? -2.122 6.008 -0.449 1.00 65.62 100 VAL A CA 1
ATOM 804 C C . VAL A 1 100 ? -1.710 5.802 1.001 1.00 65.62 100 VAL A C 1
ATOM 806 O O . VAL A 1 100 ? -1.467 4.686 1.458 1.00 65.62 100 VAL A O 1
ATOM 809 N N . LYS A 1 101 ? -1.546 6.912 1.724 1.00 64.38 101 LYS A N 1
ATOM 810 C CA . LYS A 1 101 ? -1.262 6.897 3.155 1.00 64.38 101 LYS A CA 1
ATOM 811 C C . LYS A 1 101 ? -2.485 6.327 3.867 1.00 64.38 101 LYS A C 1
ATOM 813 O O . LYS A 1 101 ? -3.454 7.034 4.124 1.00 64.38 101 LYS A O 1
ATOM 818 N N . LEU A 1 102 ? -2.427 5.039 4.182 1.00 69.44 102 LEU A N 1
ATOM 819 C CA . LEU A 1 102 ? -3.386 4.394 5.065 1.00 69.44 102 LEU A CA 1
ATOM 820 C C . LEU A 1 102 ? -3.122 4.908 6.482 1.00 69.44 102 LEU A C 1
ATOM 822 O O . LEU A 1 102 ? -2.184 4.479 7.150 1.00 69.44 102 LEU A O 1
ATOM 826 N N . SER A 1 103 ? -3.909 5.886 6.918 1.00 68.25 103 SER A N 1
ATOM 827 C CA . SER A 1 103 ? -3.993 6.273 8.323 1.00 68.25 103 SER A CA 1
ATOM 828 C C . SER A 1 103 ? -5.199 5.583 8.958 1.00 68.25 103 SER A C 1
ATOM 830 O O . SER A 1 103 ? -6.225 5.452 8.283 1.00 68.25 103 SER A O 1
ATOM 832 N N . PRO A 1 104 ? -5.131 5.19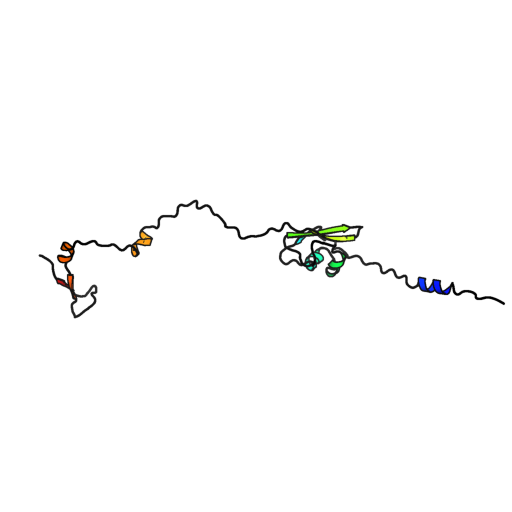4 10.243 1.00 79.62 104 PRO A N 1
ATOM 833 C CA . PRO A 1 104 ? -6.326 4.827 10.989 1.00 79.62 104 PRO A CA 1
ATOM 834 C C . PRO A 1 104 ? -7.369 5.933 10.816 1.00 79.62 104 PRO A C 1
ATOM 836 O O . PRO A 1 104 ? -7.062 7.112 11.004 1.00 79.62 104 PRO A O 1
ATOM 839 N N . ARG A 1 105 ? -8.576 5.569 10.395 1.00 78.31 105 ARG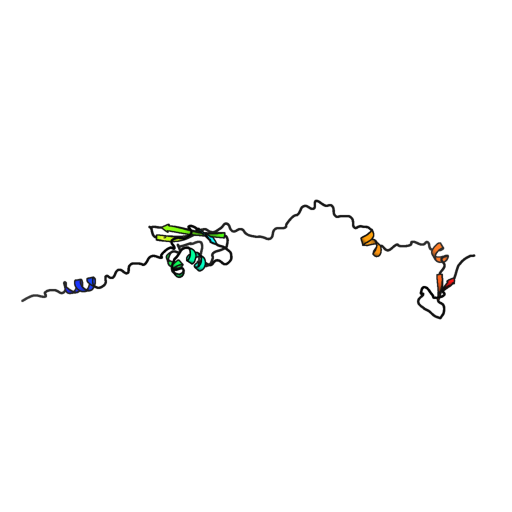 A N 1
ATOM 840 C CA . ARG A 1 105 ? -9.709 6.486 10.301 1.00 78.31 105 ARG A CA 1
ATOM 841 C C . ARG A 1 105 ? -10.777 5.962 11.248 1.00 78.31 105 ARG A C 1
ATOM 843 O O . ARG A 1 105 ? -11.080 4.771 11.211 1.00 78.31 105 ARG A O 1
ATOM 850 N N . ILE A 1 106 ? -11.305 6.841 12.099 1.00 81.44 106 ILE A N 1
ATOM 851 C CA . ILE A 1 106 ? -12.488 6.536 12.904 1.00 81.44 106 ILE A CA 1
ATOM 852 C C . ILE A 1 106 ? -13.607 6.231 11.913 1.00 81.44 106 ILE A C 1
ATOM 854 O O . ILE A 1 106 ? -13.889 7.031 11.020 1.00 81.44 106 ILE A O 1
ATOM 858 N N . ARG A 1 107 ? -14.171 5.032 12.016 1.00 78.12 107 ARG A N 1
ATOM 859 C CA . ARG A 1 107 ? -15.376 4.685 11.283 1.00 78.12 107 ARG A CA 1
ATOM 860 C C . ARG A 1 107 ? -16.547 5.192 12.113 1.00 78.12 107 ARG A C 1
ATOM 862 O O . ARG A 1 107 ? -16.813 4.654 13.180 1.00 78.12 107 ARG A O 1
ATOM 869 N N . GLU A 1 108 ? -17.157 6.275 11.655 1.00 72.25 108 GLU A N 1
ATOM 870 C CA . GLU A 1 108 ? -18.441 6.738 12.169 1.00 72.25 108 GLU A CA 1
ATOM 871 C C . GLU A 1 108 ? -19.502 5.943 11.409 1.00 72.25 108 GLU A C 1
ATOM 873 O O . GLU A 1 108 ? -19.701 6.147 10.213 1.00 72.25 108 GLU A O 1
ATOM 878 N N . ASP A 1 109 ? -20.078 4.944 12.071 1.00 75.31 109 ASP A N 1
ATOM 879 C CA . ASP A 1 109 ? -21.343 4.365 11.636 1.00 75.31 109 ASP A CA 1
ATOM 880 C C . ASP A 1 109 ? -22.438 5.196 12.332 1.00 75.31 109 ASP A C 1
ATOM 882 O O . ASP A 1 109 ? -22.389 5.373 13.554 1.00 75.31 109 ASP A O 1
ATOM 886 N N . ASP A 1 110 ? -23.375 5.761 11.564 1.00 70.94 110 ASP A N 1
ATOM 887 C CA . ASP A 1 110 ? -24.491 6.530 12.119 1.00 70.94 110 ASP A CA 1
ATOM 888 C C . ASP A 1 110 ? -25.280 5.636 13.091 1.00 70.94 110 ASP A C 1
ATOM 890 O O . ASP A 1 110 ? -25.712 4.532 12.746 1.00 70.94 110 ASP A O 1
ATOM 894 N N . LEU A 1 111 ? -25.448 6.089 14.340 1.00 67.62 111 LEU A N 1
ATOM 895 C CA . LEU A 1 111 ? -26.350 5.441 15.293 1.00 67.62 111 LEU A CA 1
ATOM 896 C C . LEU A 1 111 ? -27.796 5.729 14.853 1.00 67.62 111 LEU A C 1
ATOM 898 O O . LEU A 1 111 ? -28.477 6.577 15.424 1.00 67.62 111 LEU A O 1
ATOM 902 N N . ASP A 1 112 ? -28.282 5.002 13.848 1.00 64.94 112 ASP A N 1
ATOM 903 C CA . ASP A 1 112 ? -29.687 5.063 13.419 1.00 64.94 112 ASP A CA 1
ATOM 904 C C . ASP A 1 112 ? -30.645 4.575 14.524 1.00 64.94 112 ASP A C 1
ATOM 906 O O . ASP A 1 112 ? -31.844 4.858 14.514 1.00 64.94 112 ASP A O 1
ATOM 910 N N . ALA A 1 113 ? -30.120 3.830 15.501 1.00 70.12 113 ALA A N 1
ATOM 911 C CA . ALA A 1 113 ? -30.883 3.252 16.591 1.00 70.12 113 ALA A CA 1
ATOM 912 C C . ALA A 1 113 ? -30.655 4.018 17.899 1.00 70.12 113 ALA A C 1
ATOM 914 O O . ALA A 1 113 ? -29.541 4.090 18.421 1.00 70.12 113 ALA A O 1
ATOM 915 N N . ALA A 1 114 ? -31.747 4.523 18.478 1.00 73.38 114 ALA A N 1
ATOM 916 C CA . ALA A 1 114 ? -31.770 4.917 19.879 1.00 73.38 114 ALA A CA 1
ATOM 917 C C . ALA A 1 114 ? -31.239 3.762 20.745 1.00 73.38 114 ALA A C 1
ATOM 919 O O . ALA A 1 114 ? -31.573 2.600 20.499 1.00 73.38 114 ALA A O 1
ATOM 920 N N . ILE A 1 115 ? -30.430 4.079 21.764 1.00 72.06 115 ILE A N 1
ATOM 921 C CA . ILE A 1 115 ? -29.969 3.084 22.739 1.00 72.06 115 ILE A CA 1
ATOM 922 C C . ILE A 1 115 ? -31.216 2.377 23.293 1.00 72.06 115 ILE A C 1
ATOM 924 O O . ILE A 1 115 ? -32.070 3.050 23.882 1.00 72.06 115 ILE A O 1
ATOM 928 N N . PRO A 1 116 ? -31.368 1.053 23.097 1.00 73.50 116 PRO A N 1
ATOM 929 C CA . PRO A 1 116 ? -32.551 0.355 23.563 1.00 73.50 116 PRO A CA 1
ATOM 930 C C . PRO A 1 116 ? -32.600 0.441 25.087 1.00 73.50 116 PRO A C 1
ATOM 932 O O . PRO A 1 116 ? -31.597 0.223 25.770 1.00 73.50 116 PRO A O 1
ATOM 935 N N . SER A 1 117 ? -33.775 0.755 25.634 1.00 82.75 117 SER A N 1
ATOM 936 C CA . SER A 1 117 ? -33.991 0.673 27.076 1.00 82.75 117 SER A CA 1
ATOM 937 C C . SER A 1 117 ? -33.652 -0.738 27.549 1.00 82.75 117 SER A C 1
ATOM 939 O O . SER A 1 117 ? -34.121 -1.715 26.959 1.00 82.75 117 SER A O 1
ATOM 941 N N . ILE A 1 118 ? -32.868 -0.850 28.620 1.00 84.19 118 ILE A N 1
ATOM 942 C CA . ILE A 1 118 ? -32.558 -2.143 29.231 1.00 84.19 118 ILE A CA 1
ATOM 943 C C . ILE A 1 118 ? -33.888 -2.801 29.645 1.00 84.19 118 ILE A C 1
ATOM 945 O O . ILE A 1 118 ? -34.648 -2.187 30.401 1.00 84.19 118 ILE A O 1
ATOM 949 N N . PRO A 1 119 ? -34.211 -4.018 29.163 1.00 86.62 119 PRO A N 1
ATOM 950 C CA . PRO A 1 119 ? -35.467 -4.667 29.508 1.00 86.62 119 PRO A CA 1
ATOM 951 C C . PRO A 1 119 ? -35.499 -4.979 31.006 1.00 86.62 119 PRO A C 1
ATOM 953 O O . PRO A 1 119 ? -34.512 -5.445 31.577 1.00 86.62 119 PRO A O 1
ATOM 956 N N . ILE A 1 120 ? -36.655 -4.768 31.641 1.00 81.00 120 ILE A N 1
ATOM 957 C CA . ILE A 1 120 ? -36.828 -4.962 33.089 1.00 81.00 120 ILE A CA 1
ATOM 958 C C . ILE A 1 120 ? -36.441 -6.380 33.545 1.00 81.00 120 ILE A C 1
ATOM 960 O O . ILE A 1 120 ? -35.892 -6.553 34.630 1.00 81.00 120 ILE A O 1
ATOM 964 N N . SER A 1 121 ? -36.642 -7.384 32.685 1.00 84.88 121 SER A N 1
ATOM 965 C CA . SER A 1 121 ? -36.264 -8.779 32.931 1.00 84.88 121 SER A CA 1
ATOM 966 C C . SER A 1 121 ? -34.755 -8.977 33.106 1.00 84.88 121 SER A C 1
ATOM 968 O O . SER A 1 121 ? -34.349 -9.824 33.896 1.00 84.88 121 SER A O 1
ATOM 970 N N . ALA A 1 122 ? -33.917 -8.185 32.429 1.00 86.25 122 ALA A N 1
ATOM 971 C CA . ALA A 1 122 ? -32.462 -8.293 32.531 1.00 86.25 122 ALA A CA 1
ATOM 972 C C . ALA A 1 122 ? -31.916 -7.753 33.863 1.00 86.25 122 ALA A C 1
ATOM 974 O O . ALA A 1 122 ? -30.864 -8.197 34.322 1.00 86.25 122 ALA A O 1
ATOM 975 N N . ILE A 1 123 ? -32.630 -6.817 34.499 1.00 86.31 123 ILE A N 1
ATOM 976 C CA . ILE A 1 123 ? -32.207 -6.188 35.760 1.00 86.31 123 ILE A CA 1
ATOM 977 C C . ILE A 1 123 ? -32.984 -6.680 36.982 1.00 86.31 123 ILE A C 1
ATOM 979 O O . ILE A 1 123 ? -32.627 -6.337 38.105 1.00 86.31 123 ILE A O 1
ATOM 983 N N . GLN A 1 124 ? -34.005 -7.520 36.795 1.00 82.31 124 GLN A N 1
ATOM 984 C CA . GLN A 1 124 ? -34.912 -7.953 37.861 1.00 82.31 124 GLN A CA 1
ATOM 985 C C . GLN A 1 124 ? -34.198 -8.610 39.055 1.00 82.31 124 GLN A C 1
ATOM 987 O O . GLN A 1 124 ? -34.621 -8.409 40.187 1.00 82.31 124 GLN A O 1
ATOM 992 N N . GLN A 1 125 ? -33.108 -9.348 38.821 1.00 82.00 125 GLN A N 1
ATOM 993 C CA . GLN A 1 125 ? -32.306 -9.979 39.884 1.00 82.00 125 GLN A CA 1
ATOM 994 C C . GLN A 1 125 ? -31.463 -8.987 40.703 1.00 82.00 125 GLN A C 1
ATOM 996 O O . GLN A 1 125 ? -31.056 -9.299 41.818 1.00 82.00 125 GLN A O 1
ATOM 1001 N N . PHE A 1 126 ? -31.192 -7.803 40.147 1.00 81.19 126 PHE A N 1
ATOM 1002 C CA . PHE A 1 126 ? -30.412 -6.743 40.792 1.00 81.19 126 PHE A CA 1
ATOM 1003 C C . PHE A 1 126 ? -31.301 -5.683 41.446 1.00 81.19 126 PHE A C 1
ATOM 1005 O O . PHE A 1 126 ? -30.826 -4.893 42.259 1.00 81.19 126 PHE A O 1
ATOM 1012 N N . LEU A 1 127 ? -32.593 -5.661 41.106 1.00 79.62 127 LEU A N 1
ATOM 1013 C CA . LEU A 1 127 ? -33.576 -4.821 41.770 1.00 79.62 127 LEU A CA 1
ATOM 1014 C C . LEU A 1 127 ? -33.914 -5.434 43.130 1.00 79.62 127 LEU A C 1
ATOM 1016 O O . LEU A 1 127 ? -34.693 -6.382 43.238 1.00 79.62 127 LEU A O 1
ATOM 1020 N N . SER A 1 128 ? -33.350 -4.861 44.191 1.00 73.69 128 SER A N 1
ATOM 1021 C CA . SER A 1 128 ? -33.882 -5.064 45.531 1.00 73.69 128 SER A CA 1
ATOM 1022 C C . SER A 1 128 ? -35.318 -4.536 45.551 1.00 73.69 128 SER A C 1
ATOM 1024 O O . SER A 1 128 ? -35.599 -3.439 45.072 1.00 73.69 128 SER A O 1
ATOM 1026 N N . ARG A 1 129 ? -36.260 -5.333 46.062 1.00 71.62 129 ARG A N 1
ATOM 1027 C CA . ARG A 1 129 ? -37.600 -4.850 46.414 1.00 71.62 129 ARG A CA 1
ATOM 1028 C C . ARG A 1 129 ? -37.528 -4.353 47.858 1.00 71.62 129 ARG A C 1
ATOM 1030 O O . ARG A 1 129 ? -37.698 -5.177 48.756 1.00 71.62 129 ARG A O 1
ATOM 1037 N N . PRO A 1 130 ? -37.215 -3.071 48.129 1.00 67.56 130 PRO A N 1
ATOM 1038 C CA . PRO A 1 130 ? -37.258 -2.573 49.493 1.00 67.56 130 PRO A CA 1
ATOM 1039 C C . PRO A 1 130 ? -38.701 -2.670 49.989 1.00 67.56 130 PRO A C 1
ATOM 1041 O O . PRO A 1 130 ? -39.602 -2.035 49.443 1.00 67.56 130 PRO A O 1
ATOM 1044 N N . TYR A 1 131 ? -38.929 -3.500 51.003 1.00 70.25 131 TYR A N 1
ATOM 1045 C CA . TYR A 1 131 ? -40.201 -3.528 51.708 1.00 70.25 131 TYR A CA 1
ATOM 1046 C C . TYR A 1 131 ? -40.132 -2.472 52.812 1.00 70.25 131 TYR A C 1
ATOM 1048 O O . TYR A 1 131 ? -39.392 -2.628 53.782 1.00 70.25 131 TYR A O 1
ATOM 1056 N N . VAL A 1 132 ? -40.829 -1.352 52.615 1.00 77.25 132 VAL A N 1
ATOM 1057 C CA . VAL A 1 132 ? -40.891 -0.268 53.602 1.00 77.25 132 VAL A CA 1
ATOM 1058 C C . VAL A 1 132 ? -41.994 -0.611 54.597 1.00 77.25 132 VAL A C 1
ATOM 1060 O O . VAL A 1 132 ? -43.172 -0.578 54.253 1.00 77.25 132 VAL A O 1
ATOM 1063 N N . LEU A 1 133 ? -41.600 -0.973 55.816 1.00 80.12 133 LEU A N 1
ATOM 1064 C CA . LEU A 1 133 ? -42.502 -1.221 56.939 1.00 80.12 133 LEU A CA 1
ATOM 1065 C C . LEU A 1 133 ? -42.533 -0.003 57.859 1.00 80.12 133 LEU A C 1
ATOM 1067 O O . LEU A 1 133 ? -41.500 0.626 58.092 1.00 80.12 133 LEU A O 1
ATOM 1071 N N . ASP A 1 134 ? -43.702 0.308 58.412 1.00 83.94 134 ASP A N 1
ATOM 1072 C CA . ASP A 1 134 ? -43.782 1.214 59.553 1.00 83.94 134 ASP A CA 1
ATOM 1073 C C . ASP A 1 134 ? -43.321 0.493 60.838 1.00 83.94 134 ASP A C 1
ATOM 1075 O O . ASP A 1 134 ? -43.279 -0.739 60.936 1.00 83.94 134 ASP A O 1
ATOM 1079 N N . SER A 1 135 ? -42.934 1.268 61.851 1.00 78.50 135 SER A N 1
ATOM 1080 C CA . SER A 1 135 ? -42.469 0.720 63.131 1.00 78.50 135 SER A CA 1
ATOM 1081 C C . SER A 1 135 ? -43.559 -0.079 63.859 1.00 78.50 135 SER A C 1
ATOM 1083 O O . SER A 1 135 ? -43.249 -1.033 64.577 1.00 78.50 135 SER A O 1
ATOM 1085 N N . GLY A 1 136 ? -44.831 0.273 63.646 1.00 80.31 136 GLY A N 1
ATOM 1086 C CA . GLY A 1 136 ? -45.987 -0.424 64.210 1.00 80.31 136 GLY A CA 1
ATOM 1087 C C . GLY A 1 136 ? -46.185 -1.821 63.620 1.00 80.31 136 GLY A C 1
ATOM 1088 O O . GLY A 1 136 ? -46.249 -2.794 64.372 1.00 80.31 136 GLY A O 1
ATOM 1089 N N . SER A 1 137 ? -46.203 -1.950 62.292 1.00 77.75 137 SER A N 1
ATOM 1090 C CA . SER A 1 137 ? -46.377 -3.238 61.608 1.00 77.75 137 SER A CA 1
ATOM 1091 C C . SER A 1 137 ? -45.167 -4.141 61.790 1.00 77.75 137 SER A C 1
ATOM 1093 O O . SER A 1 137 ? -45.338 -5.354 61.883 1.00 77.75 137 SER A O 1
ATOM 1095 N N . LEU A 1 138 ? -43.954 -3.586 61.904 1.00 80.62 138 LEU A N 1
ATOM 1096 C CA . LEU A 1 138 ? -42.768 -4.383 62.232 1.00 80.62 138 LEU A CA 1
ATOM 1097 C C . LEU A 1 138 ? -42.888 -5.018 63.624 1.00 80.62 138 LEU A C 1
ATOM 1099 O O . LEU A 1 138 ? -42.569 -6.189 63.798 1.00 80.62 138 LEU A O 1
ATOM 1103 N N . THR A 1 139 ? -43.391 -4.263 64.603 1.00 79.00 139 THR A N 1
ATOM 1104 C CA . THR A 1 139 ? -43.572 -4.748 65.981 1.00 79.00 139 THR A CA 1
ATOM 1105 C C . THR A 1 139 ? -44.695 -5.783 66.086 1.00 79.00 139 THR A C 1
ATOM 1107 O O . THR A 1 139 ? -44.606 -6.712 66.885 1.00 79.00 139 THR A O 1
ATOM 1110 N N . ALA A 1 140 ? -45.739 -5.640 65.266 1.00 81.12 140 ALA A N 1
ATOM 1111 C CA . ALA A 1 140 ? -46.861 -6.574 65.194 1.00 81.12 140 ALA A CA 1
ATOM 1112 C C . ALA A 1 140 ? -46.583 -7.810 64.315 1.00 81.12 140 ALA A C 1
ATOM 1114 O O . ALA A 1 140 ? -47.401 -8.729 64.279 1.00 81.12 140 ALA A O 1
ATOM 1115 N N . SER A 1 141 ? -45.462 -7.839 63.589 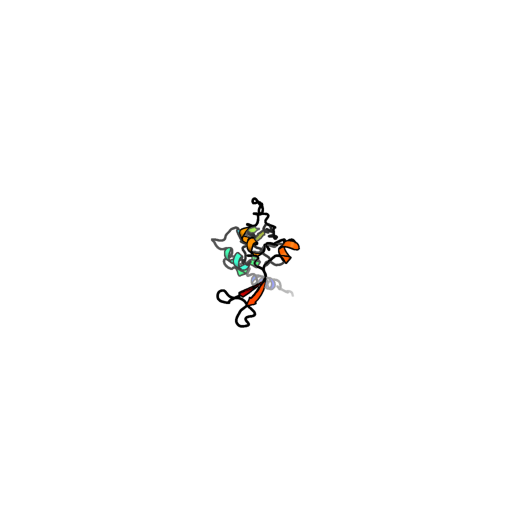1.00 82.88 141 SER A N 1
ATOM 1116 C CA . SER A 1 141 ? -45.148 -8.935 62.676 1.00 82.88 141 SER A CA 1
ATOM 1117 C C . SER A 1 141 ? -44.789 -10.213 63.444 1.00 82.88 141 SER A C 1
ATOM 1119 O O . SER A 1 141 ? -43.988 -10.162 64.382 1.00 82.88 141 SER A O 1
ATOM 1121 N N . PRO A 1 142 ? -45.312 -11.380 63.028 1.00 85.25 142 PRO A N 1
ATOM 1122 C CA . PRO A 1 142 ? -44.859 -12.662 63.544 1.00 85.25 142 PRO A CA 1
ATOM 1123 C C . PRO A 1 142 ? -43.361 -12.848 63.296 1.00 85.25 142 PRO A C 1
ATOM 1125 O O . PRO A 1 142 ? -42.848 -12.498 62.232 1.00 85.25 142 PRO A O 1
ATOM 1128 N N . TYR A 1 143 ? -42.661 -13.464 64.242 1.00 85.19 143 TYR A N 1
ATOM 1129 C CA . TYR A 1 143 ? -41.270 -13.870 64.045 1.00 85.19 143 TYR A CA 1
ATOM 1130 C C . TYR A 1 143 ? -41.026 -15.272 64.577 1.00 85.19 143 TYR A C 1
ATOM 1132 O O . TYR A 1 143 ? -41.673 -15.753 65.513 1.00 85.19 143 TYR A O 1
ATOM 1140 N N . ILE A 1 144 ? -40.059 -15.931 63.947 1.00 87.00 144 ILE A N 1
ATOM 1141 C CA . ILE A 1 144 ? -39.614 -17.268 64.315 1.00 87.00 144 ILE A CA 1
ATOM 1142 C C . ILE A 1 144 ? -38.762 -17.145 65.579 1.00 87.00 144 ILE A C 1
ATOM 1144 O O . ILE A 1 144 ? -37.792 -16.391 65.614 1.00 87.00 144 ILE A O 1
ATOM 1148 N N . VAL A 1 145 ? -39.142 -17.876 66.622 1.00 86.75 145 VAL A N 1
ATOM 1149 C CA . VAL A 1 145 ? -38.405 -17.940 67.890 1.00 86.75 145 VAL A CA 1
ATOM 1150 C C . VAL A 1 145 ? -37.327 -19.011 67.828 1.00 86.75 145 VAL A C 1
ATOM 1152 O O . VAL A 1 145 ? -36.229 -18.802 68.332 1.00 86.75 145 VAL A O 1
ATOM 1155 N N . SER A 1 146 ? -37.651 -20.166 67.243 1.00 86.19 146 SER A N 1
ATOM 1156 C CA . SER A 1 146 ? -36.732 -21.297 67.139 1.00 86.19 146 SER A CA 1
ATOM 1157 C C . SER A 1 146 ? -37.186 -22.287 66.067 1.00 86.19 146 SER A C 1
ATOM 1159 O O . SER A 1 146 ? -38.374 -22.355 65.734 1.00 86.19 146 SER A O 1
ATOM 1161 N N . PHE A 1 147 ? -36.250 -23.088 65.571 1.00 86.62 147 PHE A N 1
ATOM 1162 C CA . PHE A 1 147 ? -36.530 -24.284 64.787 1.00 86.62 147 PHE A CA 1
ATOM 1163 C C . PHE A 1 147 ? -36.372 -25.522 65.684 1.00 86.62 147 PHE A C 1
ATOM 1165 O O . PHE A 1 147 ? -35.570 -25.540 66.614 1.00 86.62 147 PHE A O 1
ATOM 1172 N N . GLY A 1 148 ? -37.191 -26.548 65.462 1.00 81.62 148 GLY A N 1
ATOM 1173 C CA . GLY A 1 148 ? -37.167 -27.776 66.253 1.00 81.62 148 GLY A CA 1
ATOM 1174 C C . GLY A 1 148 ? -35.849 -28.537 66.115 1.00 81.62 148 GLY A C 1
ATOM 1175 O O . GLY A 1 148 ? -35.152 -28.394 65.114 1.00 81.62 148 GLY A O 1
ATOM 1176 N N . GLU A 1 149 ? -35.549 -29.378 67.110 1.00 78.75 149 GLU A N 1
ATOM 1177 C CA . GLU A 1 149 ? -34.362 -30.254 67.125 1.00 78.75 149 GLU A CA 1
ATOM 1178 C C . GLU A 1 149 ? -33.028 -29.478 67.059 1.00 78.75 149 GLU A C 1
ATOM 1180 O O . GLU A 1 149 ? -32.088 -29.908 66.402 1.00 78.75 149 GLU A O 1
ATOM 1185 N N . ASP A 1 150 ? -32.964 -28.316 67.724 1.00 76.31 150 ASP A N 1
ATOM 1186 C CA . ASP A 1 150 ? -31.780 -27.442 67.835 1.00 76.31 150 ASP A CA 1
ATOM 1187 C C . ASP A 1 150 ? -31.176 -26.990 66.492 1.00 76.31 150 ASP A C 1
ATOM 1189 O O . ASP A 1 150 ? -30.004 -26.611 66.394 1.00 76.31 150 ASP A O 1
ATOM 1193 N N . HIS A 1 151 ? -31.990 -26.975 65.435 1.00 78.44 151 HIS A N 1
ATOM 1194 C CA . HIS A 1 151 ? -31.560 -26.484 64.136 1.00 78.44 151 HIS A CA 1
ATOM 1195 C C . HIS A 1 151 ? -31.413 -24.957 64.142 1.00 78.44 151 HIS A C 1
ATOM 1197 O O . HIS A 1 151 ? -32.321 -24.210 64.496 1.00 78.44 151 HIS A O 1
ATOM 1203 N N . VAL A 1 152 ? -30.262 -24.477 63.672 1.00 80.19 152 VAL A N 1
ATOM 1204 C CA . VAL A 1 152 ? -29.997 -23.037 63.496 1.00 80.19 152 VAL A CA 1
ATOM 1205 C C . VAL A 1 152 ? -30.502 -22.535 62.134 1.00 80.19 152 VAL A C 1
ATOM 1207 O O . VAL A 1 152 ? -30.765 -21.347 61.962 1.00 80.19 152 VAL A O 1
ATOM 1210 N N . ILE A 1 153 ? -30.671 -23.437 61.161 1.00 82.50 153 ILE A N 1
ATOM 1211 C CA . ILE A 1 153 ? -31.118 -23.131 59.797 1.00 82.50 153 ILE A CA 1
ATOM 1212 C C . ILE A 1 153 ? -32.418 -23.890 59.515 1.00 82.50 153 ILE A C 1
ATOM 1214 O O . ILE A 1 153 ? -32.481 -25.107 59.682 1.00 82.50 153 ILE A O 1
ATOM 1218 N N . GLY A 1 154 ? -33.448 -23.173 59.064 1.00 81.31 154 GLY A N 1
ATOM 1219 C CA . GLY A 1 154 ? -34.723 -23.759 58.653 1.00 81.31 154 GLY A CA 1
ATOM 1220 C C . GLY A 1 154 ? -34.665 -24.378 57.253 1.00 81.31 154 GLY A C 1
ATOM 1221 O O . GLY A 1 154 ? -34.036 -23.837 56.345 1.00 81.31 154 GLY A O 1
ATOM 1222 N N . SER A 1 155 ? -35.363 -25.499 57.069 1.00 80.81 155 SER A N 1
ATOM 1223 C CA . SER A 1 155 ? -35.589 -26.153 55.773 1.00 80.81 155 SER A CA 1
ATOM 1224 C C . SER A 1 155 ? -37.048 -26.612 55.670 1.00 80.81 155 SER A C 1
ATOM 1226 O O . SER A 1 155 ? -37.768 -26.612 56.669 1.00 80.81 155 SER A O 1
ATOM 1228 N N . SER A 1 156 ? -37.499 -27.016 54.480 1.00 79.44 156 SER A N 1
ATOM 1229 C CA . SER A 1 156 ? -38.906 -27.309 54.150 1.00 79.44 156 SER A CA 1
ATOM 1230 C C . SER A 1 156 ? -39.564 -28.449 54.944 1.00 79.44 156 SER A C 1
ATOM 1232 O O . SER A 1 156 ? -40.768 -28.636 54.819 1.00 79.44 156 SER A O 1
ATOM 1234 N N . ASN A 1 157 ? -38.822 -29.162 55.798 1.00 82.50 157 ASN A N 1
ATOM 1235 C CA . ASN A 1 157 ? -39.330 -30.232 56.665 1.00 82.50 157 ASN A CA 1
ATOM 1236 C C . ASN A 1 157 ? -39.025 -30.018 58.162 1.00 82.50 157 ASN A C 1
ATOM 1238 O O . ASN A 1 157 ? -39.174 -30.946 58.955 1.00 82.50 157 ASN A O 1
ATOM 1242 N N . VAL A 1 158 ? -38.596 -28.818 58.567 1.00 87.06 158 VAL A N 1
ATOM 1243 C CA . VAL A 1 158 ? -38.267 -28.516 59.970 1.00 87.06 158 VAL A CA 1
ATOM 1244 C C . VAL A 1 158 ? -39.431 -27.783 60.633 1.00 87.06 158 VAL A C 1
ATOM 1246 O O . VAL A 1 158 ? -39.938 -26.792 60.108 1.00 87.06 158 VAL A O 1
ATOM 1249 N N . LYS A 1 159 ? -39.855 -28.251 61.814 1.00 87.06 159 LYS A N 1
ATOM 1250 C CA . LYS A 1 159 ? -40.869 -27.555 62.621 1.00 87.06 159 LYS A CA 1
ATOM 1251 C C . LYS A 1 159 ? -40.321 -26.199 63.070 1.00 87.06 159 LYS A C 1
ATOM 1253 O O . LYS A 1 159 ? -39.239 -26.145 63.643 1.00 87.06 159 LYS A O 1
ATOM 1258 N N . ALA A 1 160 ? -41.070 -25.124 62.852 1.00 87.44 160 ALA A N 1
ATOM 1259 C CA . ALA A 1 160 ? -40.723 -23.788 63.330 1.00 87.44 160 ALA A CA 1
ATOM 1260 C C . ALA A 1 160 ? -41.703 -23.347 64.420 1.00 87.44 160 ALA A C 1
ATOM 1262 O O . ALA A 1 160 ? -42.912 -23.544 64.297 1.00 87.44 160 ALA A O 1
ATOM 1263 N N . TYR A 1 161 ? -41.177 -22.729 65.472 1.00 85.81 161 TYR A N 1
ATOM 1264 C CA . TYR A 1 161 ? -41.966 -22.102 66.523 1.00 85.81 161 TYR A CA 1
ATOM 1265 C C . TYR A 1 161 ? -42.036 -20.606 66.252 1.00 85.81 161 TYR A C 1
ATOM 1267 O O . TYR A 1 161 ? -41.009 -19.930 66.178 1.00 85.81 161 TYR A O 1
ATOM 1275 N N . VAL A 1 162 ? -43.251 -20.089 66.105 1.00 86.00 162 VAL A N 1
ATOM 1276 C CA . VAL A 1 162 ? -43.515 -18.680 65.802 1.00 86.00 162 VAL A CA 1
ATOM 1277 C C . VAL A 1 162 ? -44.169 -18.037 67.016 1.00 86.00 162 VAL A C 1
ATOM 1279 O O . VAL A 1 162 ? -45.078 -18.613 67.613 1.00 86.00 162 VAL A O 1
ATOM 1282 N N . ARG A 1 163 ? -43.706 -16.844 67.393 1.00 77.19 163 ARG A N 1
ATOM 1283 C CA . ARG A 1 163 ? -44.379 -16.002 68.389 1.00 77.19 163 ARG A CA 1
ATOM 1284 C C . ARG A 1 163 ? -45.186 -14.949 67.644 1.00 77.19 163 ARG A C 1
ATOM 1286 O O . ARG A 1 163 ? -44.721 -14.430 66.630 1.00 77.19 163 ARG A O 1
ATOM 1293 N N . THR A 1 164 ? -46.371 -14.653 68.180 1.00 69.88 164 THR A N 1
ATOM 1294 C CA . THR A 1 164 ? -47.416 -13.769 67.628 1.00 69.88 164 THR A CA 1
ATOM 1295 C C . THR A 1 164 ? -48.142 -14.313 66.394 1.00 69.88 164 THR A C 1
ATOM 1297 O O . THR A 1 164 ? -47.790 -14.018 65.262 1.00 69.88 164 THR A O 1
ATOM 1300 N N . LEU A 1 165 ? -49.219 -15.059 66.637 1.00 56.12 165 LEU A N 1
ATOM 1301 C CA . LEU A 1 165 ? -50.430 -15.036 65.819 1.00 56.12 165 LEU A CA 1
ATOM 1302 C C . LEU A 1 165 ? -51.548 -14.635 66.793 1.00 56.12 165 LEU A C 1
ATOM 1304 O O . LEU A 1 165 ? -51.758 -15.373 67.756 1.00 56.12 165 LEU A O 1
ATOM 1308 N N . PRO A 1 166 ? -52.174 -13.453 66.674 1.00 60.34 166 PRO A N 1
ATOM 1309 C CA . PRO A 1 166 ? -53.484 -13.278 67.285 1.00 60.34 166 PRO A CA 1
ATOM 1310 C C . PRO A 1 166 ? -54.450 -14.283 66.635 1.00 60.34 166 PRO A C 1
ATOM 1312 O O . PRO A 1 166 ? -54.342 -14.517 65.429 1.00 60.34 166 PRO A O 1
ATOM 1315 N N . ASP A 1 167 ? -55.317 -14.898 67.444 1.00 59.19 167 ASP A N 1
ATOM 1316 C CA . ASP A 1 167 ? -56.396 -15.781 66.970 1.00 59.19 167 ASP A CA 1
ATOM 1317 C C . ASP A 1 167 ? -57.355 -15.054 66.008 1.00 59.19 167 ASP A C 1
ATOM 1319 O O . ASP A 1 167 ? -57.612 -13.842 66.222 1.00 59.19 167 ASP A O 1
#